Protein AF-A0A3M0WKS8-F1 (afdb_monomer_lite)

Foldseek 3Di:
DWAWDKAFADPVLCVLVVAPQKIKTKTFDPDCQQCPVVDDPPKTKIKIFIAHNVSHRDPDQQRIAIWIADPLFTHGQDGPPDDHSPDDPCCVVPSSVVSSVSVRVRVSVVVVD

Secondary structure (DSSP, 8-state):
----EEEEPPHHHHHHHT-TT-EEEEEE---HHHHTT---TT-EEEEEEEE-TTSPBPS-GGGEEEEEEETTEEEEEEETTT--SS--GGGG-HHHHHHHHHHHHHHHHHHT-

Radius of gyration: 13.57 Å; chains: 1; bounding box: 36×37×28 Å

Structure (mmCIF, N/CA/C/O backbone):
data_AF-A0A3M0WKS8-F1
#
_entry.id   AF-A0A3M0WKS8-F1
#
loop_
_atom_site.group_PDB
_atom_site.id
_atom_site.type_symbol
_atom_site.label_atom_id
_atom_site.label_alt_id
_atom_site.label_comp_id
_atom_site.label_asym_id
_atom_site.label_entity_id
_atom_site.label_seq_id
_atom_site.pdbx_PDB_ins_code
_atom_site.Cartn_x
_atom_site.Cartn_y
_atom_site.Cartn_z
_atom_site.occupancy
_atom_site.B_iso_or_equiv
_atom_site.auth_seq_id
_atom_site.auth_comp_id
_atom_site.auth_asym_id
_atom_site.auth_atom_id
_atom_site.pdbx_PDB_model_num
ATOM 1 N N . MET A 1 1 ? -18.097 -0.176 -10.804 1.00 37.41 1 MET A N 1
ATOM 2 C CA . MET A 1 1 ? -17.468 1.026 -10.226 1.00 37.41 1 MET A CA 1
ATOM 3 C C . MET A 1 1 ? -16.787 0.537 -8.960 1.00 37.41 1 MET A C 1
ATOM 5 O O . MET A 1 1 ? -17.480 0.257 -7.994 1.00 37.41 1 MET A O 1
ATOM 9 N N . GLU A 1 2 ? -15.492 0.227 -9.024 1.00 52.34 2 GLU A N 1
ATOM 10 C CA . GLU A 1 2 ? -14.738 -0.217 -7.843 1.00 52.34 2 GLU A CA 1
ATOM 11 C C . GLU A 1 2 ? -14.313 1.036 -7.083 1.00 52.34 2 GLU A C 1
ATOM 13 O O . GLU A 1 2 ? -13.584 1.873 -7.617 1.00 52.34 2 GLU A O 1
ATOM 18 N N . PHE A 1 3 ? -14.856 1.212 -5.882 1.00 52.34 3 PHE A N 1
ATOM 19 C CA . PHE A 1 3 ? -14.529 2.348 -5.033 1.00 52.34 3 PHE A CA 1
ATOM 20 C C . PHE A 1 3 ? -13.208 2.058 -4.321 1.00 52.34 3 PHE A C 1
ATOM 22 O O . PHE A 1 3 ? -13.104 1.007 -3.684 1.00 52.34 3 PHE A O 1
ATOM 29 N N . PRO A 1 4 ? -12.200 2.940 -4.419 1.00 76.88 4 PRO A N 1
ATOM 30 C CA . PRO A 1 4 ? -11.008 2.771 -3.617 1.00 76.88 4 PRO A CA 1
ATOM 31 C C . PRO A 1 4 ? -11.352 2.944 -2.133 1.00 76.88 4 PRO A C 1
ATOM 33 O O . PRO A 1 4 ? -12.094 3.857 -1.760 1.00 76.88 4 PRO A O 1
ATOM 36 N N . LEU A 1 5 ? -10.799 2.081 -1.283 1.00 84.75 5 LEU A N 1
ATOM 37 C CA . LEU A 1 5 ? -10.792 2.297 0.159 1.00 84.75 5 LEU A CA 1
ATOM 38 C C . LEU A 1 5 ? -9.758 3.386 0.443 1.00 84.75 5 LEU A C 1
ATOM 40 O O . LEU A 1 5 ? -8.557 3.142 0.344 1.00 84.75 5 LEU A O 1
ATOM 44 N N . THR A 1 6 ? -10.223 4.597 0.744 1.00 84.50 6 THR A N 1
ATOM 45 C CA . THR A 1 6 ? -9.355 5.713 1.131 1.00 84.50 6 THR A CA 1
ATOM 46 C C . THR A 1 6 ? -9.436 5.949 2.628 1.00 84.50 6 THR A C 1
ATOM 48 O O . THR A 1 6 ? -10.514 6.163 3.180 1.00 84.50 6 THR A O 1
ATOM 51 N N . VAL A 1 7 ? -8.280 5.952 3.274 1.00 86.00 7 VAL A N 1
ATOM 52 C CA . VAL A 1 7 ? -8.135 6.030 4.727 1.00 86.00 7 VAL A CA 1
ATOM 53 C C . VAL A 1 7 ? -7.006 6.980 5.079 1.00 86.00 7 VAL A C 1
ATOM 55 O O . VAL A 1 7 ? -6.078 7.178 4.299 1.00 86.00 7 VAL A O 1
ATOM 58 N N . ARG A 1 8 ? -7.098 7.623 6.240 1.00 86.19 8 ARG A N 1
ATOM 59 C CA . ARG A 1 8 ? -6.043 8.520 6.713 1.00 86.19 8 ARG A CA 1
ATOM 60 C C . ARG A 1 8 ? -4.806 7.693 7.076 1.00 86.19 8 ARG A C 1
ATOM 62 O O . ARG A 1 8 ? -4.948 6.708 7.790 1.00 86.19 8 ARG A O 1
ATOM 69 N N . GLY A 1 9 ? -3.630 8.101 6.604 1.00 85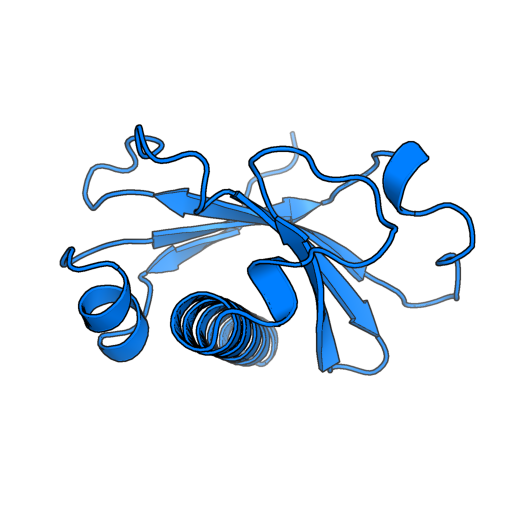.44 9 GLY A N 1
ATOM 70 C CA . GLY A 1 9 ? -2.370 7.483 7.020 1.00 85.44 9 GLY A CA 1
ATOM 71 C C . GLY A 1 9 ? -2.050 7.814 8.479 1.00 85.44 9 GLY A C 1
ATOM 72 O O . GLY A 1 9 ? -2.456 8.866 8.984 1.00 85.44 9 GLY A O 1
ATOM 73 N N . SER A 1 10 ? -1.337 6.937 9.184 1.00 89.12 10 SER A N 1
ATOM 74 C CA . SER A 1 10 ? -0.943 7.239 10.559 1.00 89.12 10 SER A CA 1
ATOM 75 C C . SER A 1 10 ? 0.076 8.380 10.651 1.00 89.12 10 SER A C 1
ATOM 77 O O . SER A 1 10 ? 0.756 8.746 9.689 1.00 89.12 10 SER A O 1
ATOM 79 N N . LYS A 1 11 ? 0.285 8.863 11.883 1.00 89.44 11 LYS A N 1
ATOM 80 C CA . LYS A 1 11 ? 1.357 9.812 12.215 1.00 89.44 11 LYS A CA 1
ATOM 81 C C . LYS A 1 11 ? 2.759 9.301 11.868 1.00 89.44 11 LYS A C 1
ATOM 83 O O . LYS A 1 11 ? 3.659 10.110 11.649 1.00 89.44 11 LYS A O 1
ATOM 88 N N . ARG A 1 12 ? 2.981 7.977 11.874 1.00 89.44 12 ARG A N 1
ATOM 89 C CA . ARG A 1 12 ? 4.276 7.396 11.483 1.00 89.44 12 ARG A CA 1
ATOM 90 C C . ARG A 1 12 ? 4.506 7.617 9.996 1.00 89.44 12 ARG A C 1
ATOM 92 O O . ARG A 1 12 ? 5.572 8.096 9.630 1.00 89.44 12 ARG A O 1
ATOM 99 N N . LEU A 1 13 ? 3.506 7.315 9.172 1.00 85.31 13 LEU A N 1
ATOM 100 C CA . LEU A 1 13 ? 3.595 7.506 7.730 1.00 85.31 13 LEU A CA 1
ATOM 101 C C . LEU A 1 13 ? 3.663 8.996 7.362 1.00 85.31 13 LEU A C 1
ATOM 103 O O . LEU A 1 13 ? 4.530 9.366 6.578 1.00 85.31 13 LEU A O 1
ATOM 107 N N . GLU A 1 14 ? 2.841 9.851 7.989 1.00 88.31 14 GLU A N 1
ATOM 108 C CA . GLU A 1 14 ? 2.887 11.319 7.825 1.00 88.31 14 GLU A CA 1
ATOM 109 C C . GLU A 1 14 ? 4.321 11.849 8.041 1.00 88.31 14 GLU A C 1
ATOM 111 O O . GLU A 1 14 ? 4.857 12.606 7.231 1.00 88.31 14 GLU A O 1
ATOM 116 N N . LYS A 1 15 ? 5.001 11.380 9.098 1.00 88.88 15 LYS A N 1
ATOM 117 C CA . LYS A 1 15 ? 6.380 11.778 9.417 1.00 88.88 15 LYS A CA 1
ATOM 118 C C . LYS A 1 15 ? 7.411 11.313 8.384 1.00 88.88 15 LYS A C 1
ATOM 120 O O . LYS A 1 15 ? 8.372 12.033 8.133 1.00 88.88 15 LYS A O 1
ATOM 125 N N . GLU A 1 16 ? 7.259 10.111 7.838 1.00 84.38 16 GLU A N 1
ATOM 126 C CA . GLU A 1 16 ? 8.216 9.539 6.877 1.00 84.38 16 GLU A CA 1
ATOM 127 C C . GLU A 1 16 ? 8.056 10.116 5.473 1.00 84.38 16 GLU A C 1
ATOM 129 O O . GLU A 1 16 ? 9.039 10.246 4.747 1.00 84.38 16 GLU A O 1
ATOM 134 N N . VAL A 1 17 ? 6.826 10.466 5.101 1.00 79.44 17 VAL A N 1
ATOM 135 C CA . VAL A 1 17 ? 6.517 11.180 3.857 1.00 79.44 17 VAL A CA 1
ATOM 136 C C . VAL A 1 17 ? 6.892 12.662 3.975 1.00 79.44 17 VAL A C 1
ATOM 138 O O . VAL A 1 17 ? 7.264 13.284 2.986 1.00 79.44 17 VAL A O 1
ATOM 141 N N . GLY A 1 18 ? 6.870 13.214 5.193 1.00 82.50 18 GLY A N 1
ATOM 142 C CA . GLY A 1 18 ? 7.134 14.631 5.446 1.00 82.50 18 GLY A CA 1
ATOM 143 C C . GLY A 1 18 ? 5.910 15.518 5.217 1.00 82.50 18 GLY A C 1
ATOM 144 O O . GLY A 1 18 ? 6.060 16.722 5.026 1.00 82.50 18 GLY A O 1
ATOM 145 N N . GLU A 1 19 ? 4.709 14.936 5.247 1.00 84.56 19 GLU A N 1
ATOM 146 C CA . GLU A 1 19 ? 3.452 15.627 4.980 1.00 84.56 19 GLU A CA 1
ATOM 147 C C . GLU A 1 19 ? 2.360 15.177 5.962 1.00 84.56 19 GLU A C 1
ATOM 149 O O . GLU A 1 19 ? 2.108 13.986 6.154 1.00 84.56 19 GLU A O 1
ATOM 154 N N . GLU A 1 20 ? 1.704 16.142 6.609 1.00 86.56 20 GLU A N 1
ATOM 155 C CA . GLU A 1 20 ? 0.601 15.874 7.533 1.00 86.56 20 GLU A CA 1
ATOM 156 C C . GLU A 1 20 ? -0.727 15.687 6.790 1.00 86.56 20 GLU A C 1
ATOM 158 O O . GLU A 1 20 ? -1.028 16.370 5.811 1.00 86.56 20 GLU A O 1
ATOM 163 N N . GLY A 1 21 ? -1.579 14.800 7.306 1.00 83.81 21 GLY A N 1
ATOM 164 C CA . GLY A 1 21 ? -2.920 14.586 6.771 1.00 83.81 21 GLY A CA 1
ATOM 165 C C . GLY A 1 21 ? -2.972 13.741 5.500 1.00 83.81 21 GLY A C 1
ATOM 166 O O . GLY A 1 21 ? -4.037 13.675 4.883 1.00 83.81 21 GLY A O 1
ATOM 1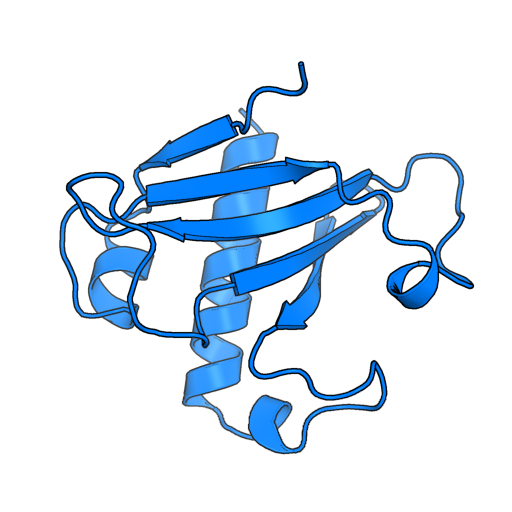67 N N . ILE A 1 22 ? -1.873 13.081 5.128 1.00 86.81 22 ILE A N 1
ATOM 168 C CA . ILE A 1 22 ? -1.844 12.150 3.999 1.00 86.81 22 ILE A CA 1
ATOM 169 C C . ILE A 1 22 ? -2.869 11.020 4.157 1.00 86.81 22 ILE A C 1
ATOM 171 O O . ILE A 1 22 ? -3.319 10.669 5.255 1.00 86.81 22 ILE A O 1
ATOM 175 N N . LYS A 1 23 ? -3.237 10.420 3.030 1.00 88.00 23 LYS A N 1
ATOM 176 C CA . LYS A 1 23 ? -4.180 9.302 2.957 1.00 88.00 23 LYS A CA 1
ATOM 177 C C . LYS A 1 23 ? -3.598 8.167 2.140 1.00 88.00 23 LYS A C 1
ATOM 179 O O .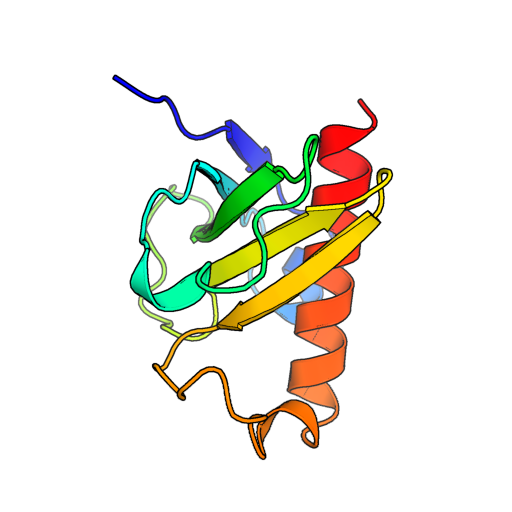 LYS A 1 23 ? -2.857 8.407 1.198 1.00 88.00 23 LYS A O 1
ATOM 184 N N . ILE A 1 24 ? -3.992 6.944 2.461 1.00 87.56 24 ILE A N 1
ATOM 185 C CA . ILE A 1 24 ? -3.715 5.754 1.662 1.00 87.56 24 ILE A CA 1
ATOM 186 C C . ILE A 1 24 ? -4.992 5.406 0.910 1.00 87.56 24 ILE A C 1
ATOM 188 O O . ILE A 1 24 ? -6.060 5.284 1.507 1.00 87.56 24 ILE A O 1
ATOM 192 N N . SER A 1 25 ? -4.892 5.262 -0.404 1.00 88.62 25 SER A N 1
ATOM 193 C CA . SER A 1 25 ? -5.983 4.820 -1.264 1.00 88.62 25 SER A CA 1
ATOM 194 C C . SER A 1 25 ? -5.671 3.435 -1.812 1.00 88.62 25 SER A C 1
ATOM 196 O O . SER A 1 25 ? -4.692 3.277 -2.536 1.00 88.62 25 SER A O 1
ATOM 198 N N . LEU A 1 26 ? -6.508 2.445 -1.499 1.00 89.00 26 LEU A N 1
ATOM 199 C CA . LEU A 1 26 ? -6.368 1.056 -1.935 1.00 89.00 26 LEU A CA 1
ATOM 200 C C . LEU A 1 26 ? -7.426 0.691 -2.969 1.00 89.00 26 LEU A C 1
ATOM 202 O O . LEU A 1 26 ? -8.605 0.988 -2.793 1.00 89.00 26 LEU A O 1
ATOM 206 N N . ALA A 1 27 ? -7.024 -0.001 -4.029 1.00 90.06 27 ALA A N 1
ATOM 207 C CA . ALA A 1 27 ? -7.944 -0.529 -5.032 1.00 90.06 27 ALA A CA 1
ATOM 208 C C . ALA A 1 27 ? -7.478 -1.893 -5.541 1.00 90.06 27 ALA A C 1
ATOM 210 O O . ALA A 1 27 ? -6.280 -2.174 -5.555 1.00 90.06 27 ALA A O 1
ATOM 211 N N . LEU A 1 28 ? -8.414 -2.715 -6.019 1.00 88.88 28 LEU A N 1
ATOM 212 C CA . LEU A 1 28 ? -8.086 -3.969 -6.692 1.00 88.88 28 LEU A CA 1
ATOM 213 C C . LEU A 1 28 ? -7.177 -3.712 -7.901 1.00 88.88 28 LEU A C 1
ATOM 215 O O . LEU A 1 28 ? -7.354 -2.756 -8.662 1.00 88.88 28 LEU A O 1
ATOM 219 N N . CYS A 1 29 ? -6.171 -4.567 -8.068 1.00 87.25 29 CYS A N 1
ATOM 220 C CA . CYS A 1 29 ? -5.232 -4.493 -9.175 1.00 87.25 29 CYS A CA 1
ATOM 221 C C . CYS A 1 29 ? -5.380 -5.727 -10.062 1.00 87.25 29 CYS A C 1
ATOM 223 O O . CYS A 1 29 ? -4.842 -6.788 -9.766 1.00 87.25 29 CYS A O 1
ATOM 225 N N . ASN A 1 30 ? -6.051 -5.558 -11.199 1.00 81.12 30 ASN A N 1
ATOM 226 C CA . ASN A 1 30 ? -6.292 -6.632 -12.167 1.00 81.12 30 ASN A CA 1
ATOM 227 C C . ASN A 1 30 ? -5.260 -6.658 -13.309 1.00 81.12 30 ASN A C 1
ATOM 229 O O . ASN A 1 30 ? -5.560 -7.139 -14.394 1.00 81.12 30 ASN A O 1
ATOM 233 N N . ASP A 1 31 ? -4.064 -6.106 -13.096 1.00 81.75 31 ASP A N 1
ATOM 234 C CA . ASP A 1 31 ? -3.033 -5.973 -14.130 1.00 81.75 31 ASP A CA 1
ATOM 235 C C . ASP A 1 31 ? -2.203 -7.271 -14.275 1.00 81.75 31 ASP A C 1
ATOM 237 O O . ASP A 1 31 ? -1.315 -7.532 -13.456 1.00 81.75 31 ASP A O 1
ATOM 241 N N . PRO A 1 32 ? -2.457 -8.112 -15.297 1.00 75.44 32 PRO A N 1
ATOM 242 C CA . PRO A 1 32 ? -1.876 -9.453 -15.385 1.00 75.44 32 PRO A CA 1
ATOM 243 C C . PRO A 1 32 ? -0.355 -9.448 -15.587 1.00 75.44 32 PRO A C 1
ATOM 245 O O . PRO A 1 32 ? 0.293 -10.470 -15.358 1.00 75.44 32 PRO A O 1
ATOM 248 N N . LEU A 1 33 ? 0.234 -8.318 -15.997 1.00 77.56 33 LEU A N 1
ATOM 249 C CA . LEU A 1 33 ? 1.685 -8.178 -16.140 1.00 77.56 33 LEU A CA 1
ATOM 250 C C . LEU A 1 33 ? 2.424 -8.349 -14.809 1.00 77.56 33 LEU A C 1
ATOM 252 O O . LEU A 1 33 ? 3.543 -8.858 -14.802 1.00 77.56 33 LEU A O 1
ATOM 256 N N . TYR A 1 34 ? 1.800 -7.953 -13.700 1.00 73.06 34 TYR A N 1
ATOM 257 C CA . TYR A 1 34 ? 2.407 -8.006 -12.369 1.00 73.06 34 TYR A CA 1
AT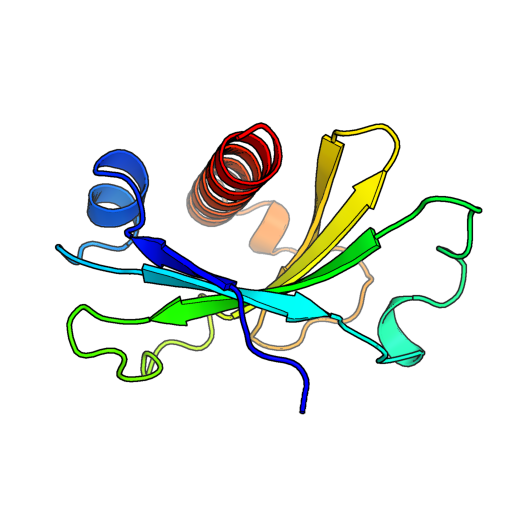OM 258 C C . TYR A 1 34 ? 2.136 -9.320 -11.665 1.00 73.06 34 TYR A C 1
ATOM 260 O O . TYR A 1 34 ? 2.959 -9.798 -10.901 1.00 73.06 34 TYR A O 1
ATOM 268 N N . TRP A 1 35 ? 0.995 -9.932 -11.946 1.00 79.31 35 TRP A N 1
ATOM 269 C CA . TRP A 1 35 ? 0.500 -11.026 -11.123 1.00 79.31 35 TRP A CA 1
ATOM 270 C C . TRP A 1 35 ? 0.740 -12.410 -11.712 1.00 79.31 35 TRP A C 1
ATOM 272 O O . TRP A 1 35 ? 0.301 -13.401 -11.131 1.00 79.31 35 TRP A O 1
ATOM 282 N N . ARG A 1 36 ? 1.434 -12.497 -12.852 1.00 78.69 36 ARG A N 1
ATOM 283 C CA . ARG A 1 36 ? 1.798 -13.776 -13.465 1.00 78.69 36 ARG A CA 1
ATOM 284 C C . ARG A 1 36 ? 2.659 -14.589 -12.492 1.00 78.69 36 ARG A C 1
ATOM 286 O O . ARG A 1 36 ? 3.752 -14.158 -12.136 1.00 78.69 36 ARG A O 1
ATOM 293 N N . GLY A 1 37 ? 2.181 -15.772 -12.103 1.00 75.44 37 GLY A N 1
ATOM 294 C CA . GLY A 1 37 ? 2.855 -16.639 -11.127 1.00 75.44 37 GLY A CA 1
ATOM 295 C C . GLY A 1 37 ? 2.495 -16.371 -9.659 1.00 75.44 37 GLY A C 1
ATOM 296 O O . GLY A 1 37 ? 3.005 -17.067 -8.790 1.00 75.44 37 GLY A O 1
ATOM 297 N N . PHE A 1 38 ? 1.597 -15.419 -9.385 1.00 75.00 38 PHE A N 1
ATOM 298 C CA . PHE A 1 38 ? 1.058 -15.106 -8.054 1.00 75.00 38 PHE A CA 1
ATOM 299 C C . PHE A 1 38 ? -0.466 -15.303 -8.063 1.00 75.00 38 PHE A C 1
ATOM 301 O O . PHE A 1 38 ? -1.244 -14.364 -7.907 1.00 75.00 38 PHE A O 1
ATOM 308 N N . GLU A 1 39 ? -0.908 -16.515 -8.395 1.00 76.75 39 GLU A N 1
ATOM 309 C CA . GLU A 1 39 ? -2.316 -16.862 -8.659 1.00 76.75 39 GLU A CA 1
ATOM 310 C C . GLU A 1 39 ? -2.829 -17.913 -7.668 1.00 76.75 39 GLU A C 1
ATOM 312 O O . GLU A 1 39 ? -3.587 -18.812 -8.033 1.00 76.75 39 GLU A O 1
ATOM 317 N N . GLU A 1 40 ? -2.402 -17.821 -6.408 1.00 83.31 40 GLU A N 1
ATOM 318 C CA . GLU A 1 40 ? -2.868 -18.750 -5.385 1.00 83.31 40 GLU A CA 1
ATOM 319 C C . GLU A 1 40 ? -4.300 -18.392 -4.948 1.00 83.31 40 GLU A C 1
ATOM 321 O O . GLU A 1 40 ? -4.646 -17.211 -4.822 1.00 83.31 40 GLU A O 1
ATOM 326 N N . PRO A 1 41 ? -5.173 -19.392 -4.724 1.00 81.69 41 PRO A N 1
ATOM 327 C CA . PRO A 1 41 ? -6.505 -19.142 -4.192 1.00 81.69 41 PRO A CA 1
ATOM 328 C C . PRO A 1 41 ? -6.439 -18.382 -2.861 1.00 81.69 41 PRO A C 1
ATOM 330 O O . PRO A 1 41 ? -5.791 -18.829 -1.919 1.00 81.69 41 PRO A O 1
ATOM 333 N N . GLY A 1 42 ? -7.145 -17.253 -2.778 1.00 81.50 42 GLY A N 1
ATOM 334 C CA . GLY A 1 42 ? -7.179 -16.403 -1.583 1.00 81.50 42 GLY A CA 1
ATOM 335 C C . GLY A 1 42 ? -6.195 -15.230 -1.595 1.00 81.50 42 GLY A C 1
ATOM 336 O O . GLY A 1 42 ? -6.290 -14.379 -0.714 1.00 81.50 42 GLY A O 1
ATOM 337 N N . ASP A 1 43 ? -5.310 -15.139 -2.592 1.00 87.00 43 ASP A N 1
ATOM 338 C CA . ASP A 1 43 ? -4.470 -13.957 -2.791 1.00 87.00 43 ASP A CA 1
ATOM 339 C C . ASP A 1 43 ? -5.328 -12.729 -3.147 1.00 87.00 43 ASP A C 1
ATOM 341 O O . ASP A 1 43 ? -6.110 -12.756 -4.104 1.00 87.00 43 ASP A O 1
ATOM 345 N N . LEU A 1 44 ? -5.135 -11.621 -2.426 1.00 88.12 44 LEU A N 1
ATOM 346 C CA . LEU A 1 44 ? -5.765 -10.337 -2.739 1.00 88.12 44 LEU A CA 1
ATOM 347 C C . LEU A 1 44 ? -4.722 -9.356 -3.286 1.00 88.12 44 LEU A C 1
ATOM 349 O O . LEU A 1 44 ? -3.733 -9.026 -2.637 1.00 88.12 44 LEU A O 1
ATOM 353 N N . LYS A 1 45 ? -4.947 -8.896 -4.518 1.00 88.94 45 LYS A N 1
ATOM 354 C CA . LYS A 1 45 ? -4.015 -8.063 -5.288 1.00 88.94 45 LYS A CA 1
ATOM 355 C C . LYS A 1 45 ? -4.488 -6.625 -5.268 1.00 88.94 45 LYS A C 1
ATOM 357 O O . LYS A 1 45 ? -5.516 -6.309 -5.872 1.00 88.94 45 LYS A O 1
ATOM 362 N N . LEU A 1 46 ? -3.735 -5.750 -4.613 1.00 88.56 46 LEU A N 1
ATOM 363 C CA . LEU A 1 46 ? -4.092 -4.343 -4.493 1.00 88.56 46 LEU A CA 1
ATOM 364 C C . LEU A 1 46 ? -3.036 -3.450 -5.134 1.00 88.56 46 LEU A C 1
ATOM 366 O O . LEU A 1 46 ? -1.849 -3.766 -5.192 1.00 88.56 46 LEU A O 1
ATOM 370 N N . ARG A 1 47 ? -3.487 -2.292 -5.599 1.00 88.69 47 ARG A N 1
ATOM 371 C CA . ARG A 1 47 ? -2.649 -1.118 -5.816 1.00 88.69 47 ARG A CA 1
ATOM 372 C C . ARG A 1 47 ? -2.905 -0.127 -4.693 1.00 88.69 47 ARG A C 1
ATOM 374 O O . ARG A 1 47 ? -4.038 -0.033 -4.216 1.00 88.69 47 ARG A O 1
ATOM 381 N N . TYR A 1 48 ? -1.872 0.610 -4.318 1.00 87.19 48 TYR A N 1
ATOM 382 C CA . TYR A 1 48 ? -1.974 1.699 -3.363 1.00 87.19 48 TYR A CA 1
ATOM 383 C C . TYR A 1 48 ? -1.456 3.002 -3.968 1.00 87.19 48 TYR A C 1
ATOM 385 O O . TYR A 1 48 ? -0.560 2.998 -4.818 1.00 87.19 48 TYR A O 1
ATOM 393 N N . GLU A 1 49 ? -2.012 4.109 -3.492 1.00 86.94 49 GLU A N 1
ATOM 394 C CA . GLU A 1 49 ? -1.523 5.463 -3.740 1.00 86.94 49 GLU A CA 1
ATOM 395 C C . GLU A 1 49 ? -1.545 6.234 -2.418 1.00 86.94 49 GLU A C 1
ATOM 397 O O . GLU A 1 49 ? -2.562 6.206 -1.718 1.00 86.94 49 GLU A O 1
ATOM 402 N N . ILE A 1 50 ? -0.448 6.911 -2.070 1.00 85.50 50 ILE A N 1
ATOM 403 C CA . ILE A 1 50 ? -0.474 7.929 -1.015 1.00 85.50 50 ILE A CA 1
ATOM 404 C C . ILE A 1 50 ? -0.937 9.237 -1.647 1.00 85.50 50 ILE A C 1
ATOM 406 O O . ILE A 1 50 ? -0.435 9.661 -2.688 1.00 85.50 50 ILE A O 1
ATOM 410 N N . LEU A 1 51 ? -1.946 9.839 -1.035 1.00 84.56 51 LEU A N 1
ATOM 411 C CA . LEU A 1 51 ? -2.532 11.104 -1.445 1.00 84.56 51 LEU A CA 1
ATOM 412 C C . LEU A 1 51 ? -2.169 12.165 -0.414 1.00 84.56 51 LEU A C 1
ATOM 414 O O . LEU A 1 51 ? -2.203 11.889 0.789 1.00 84.56 51 LEU A O 1
ATOM 418 N N . GLY A 1 52 ? -1.935 13.390 -0.877 1.00 81.50 52 GLY A N 1
ATOM 419 C CA . GLY A 1 52 ? -1.835 14.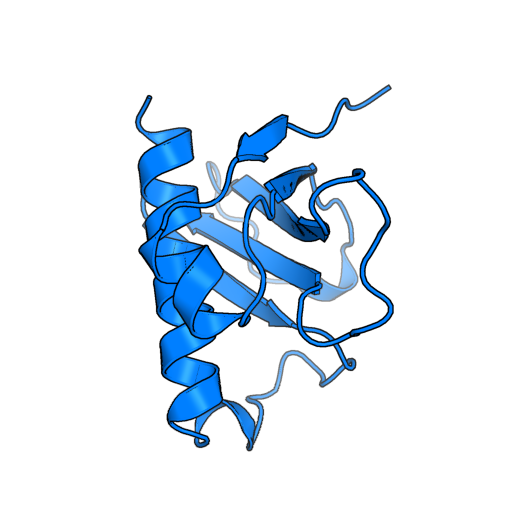544 0.010 1.00 81.50 52 GLY A CA 1
ATOM 420 C C . GLY A 1 52 ? -3.161 14.825 0.747 1.00 81.50 52 GLY A C 1
ATOM 421 O O . GLY A 1 52 ? -4.215 14.251 0.424 1.00 81.50 52 GLY A O 1
ATOM 422 N N . PRO A 1 53 ? -3.177 15.766 1.706 1.00 77.31 53 PRO A N 1
ATOM 423 C CA . PRO A 1 53 ? -4.319 16.034 2.586 1.00 77.31 53 PRO A CA 1
ATOM 424 C C . PRO A 1 53 ? -5.611 16.390 1.838 1.00 77.31 53 PRO A C 1
ATOM 426 O O . PRO A 1 53 ? -6.714 15.999 2.245 1.00 77.31 53 PRO A O 1
ATOM 429 N N . ASN A 1 54 ? -5.478 17.035 0.678 1.00 75.50 54 ASN A N 1
ATOM 430 C CA . ASN A 1 54 ? -6.587 17.447 -0.183 1.00 75.50 54 ASN A CA 1
ATOM 431 C C . ASN A 1 54 ? -7.060 16.364 -1.172 1.00 75.50 54 ASN A C 1
ATOM 433 O O . ASN A 1 54 ? -7.763 16.692 -2.126 1.00 75.50 54 ASN A O 1
ATOM 437 N N . ASN A 1 55 ? -6.686 15.090 -0.979 1.00 67.75 55 ASN A N 1
ATOM 438 C CA . ASN A 1 55 ? -6.889 14.004 -1.955 1.00 67.75 55 ASN A CA 1
ATOM 439 C C . ASN A 1 55 ? -6.263 14.298 -3.326 1.00 67.75 55 ASN A C 1
ATOM 441 O O . ASN A 1 55 ? -6.691 13.739 -4.338 1.00 67.75 55 ASN A O 1
ATOM 445 N N . GLN A 1 56 ? -5.287 15.202 -3.378 1.00 66.31 56 GLN A N 1
ATOM 446 C CA . GLN A 1 56 ? -4.553 15.428 -4.607 1.00 66.31 56 GLN A CA 1
ATOM 447 C C . GLN A 1 56 ? -3.572 14.262 -4.759 1.00 66.31 56 GLN A C 1
ATOM 449 O O . GLN A 1 56 ? -2.868 13.951 -3.792 1.00 66.31 56 GLN A O 1
ATOM 454 N N . PRO A 1 57 ? -3.587 13.558 -5.908 1.00 60.22 57 PRO A N 1
ATOM 455 C CA . PRO A 1 57 ? -2.569 12.568 -6.194 1.00 60.22 57 PRO A CA 1
ATOM 456 C C . PRO A 1 57 ? -1.242 13.301 -6.151 1.00 60.22 57 PRO A C 1
ATOM 458 O O . PRO A 1 57 ? -1.074 14.307 -6.839 1.00 60.22 57 PRO A O 1
ATOM 461 N N . ASP A 1 58 ? -0.360 12.822 -5.289 1.00 57.72 58 ASP A N 1
ATOM 462 C CA . ASP A 1 58 ? 0.912 13.474 -5.080 1.00 57.72 58 ASP A CA 1
ATOM 463 C C . ASP A 1 58 ? 1.673 13.566 -6.415 1.00 57.72 58 ASP A C 1
ATOM 465 O O . ASP A 1 58 ? 1.593 12.656 -7.257 1.00 57.72 58 ASP A O 1
ATOM 469 N N . GLU A 1 59 ? 2.391 14.670 -6.628 1.00 55.12 59 GL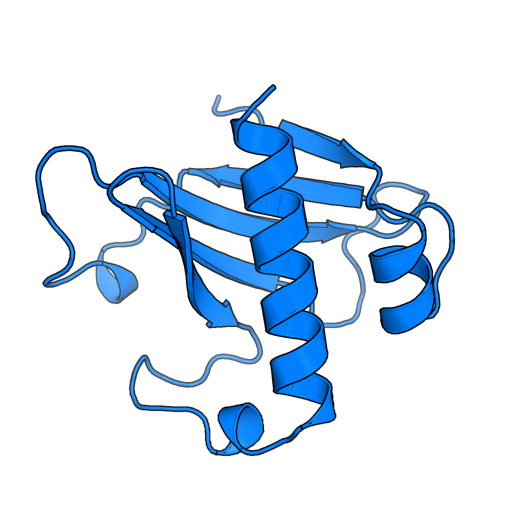U A N 1
ATOM 470 C CA . GLU A 1 59 ? 3.291 14.819 -7.777 1.00 55.12 59 GLU A CA 1
ATOM 471 C C . GLU A 1 59 ? 4.437 13.803 -7.701 1.00 55.12 59 GLU A C 1
ATOM 473 O O . GLU A 1 59 ? 5.116 13.562 -8.702 1.00 55.12 59 GLU A O 1
ATOM 478 N N . PHE A 1 60 ? 4.621 13.176 -6.531 1.00 58.03 60 PHE A N 1
ATOM 479 C CA . PHE A 1 60 ? 5.683 12.229 -6.254 1.00 58.03 60 PHE A CA 1
ATOM 480 C C . PHE A 1 60 ? 5.346 10.789 -6.683 1.00 58.03 60 PHE A C 1
ATOM 482 O O . PHE A 1 60 ? 4.574 10.076 -6.034 1.00 58.03 60 PHE A O 1
ATOM 489 N N . PRO A 1 61 ? 5.974 10.307 -7.770 1.00 58.38 61 PRO A N 1
ATOM 490 C CA . PRO A 1 61 ? 5.835 8.941 -8.253 1.00 58.38 61 PRO A CA 1
ATOM 491 C C . PRO A 1 61 ? 6.124 7.827 -7.231 1.00 58.38 61 PRO A C 1
ATOM 493 O O . PRO A 1 61 ? 5.540 6.752 -7.331 1.00 58.38 61 PRO A O 1
ATOM 496 N N . GLU A 1 62 ? 6.997 8.063 -6.251 1.00 61.06 62 GLU A N 1
ATOM 497 C CA . GLU A 1 62 ? 7.433 7.076 -5.247 1.00 61.06 62 GLU A CA 1
ATOM 498 C C . GLU A 1 62 ? 6.329 6.559 -4.314 1.00 61.06 62 GLU A C 1
ATOM 500 O O . GLU A 1 62 ? 6.476 5.515 -3.677 1.00 61.06 62 GLU A O 1
ATOM 505 N N . TYR A 1 63 ? 5.187 7.242 -4.282 1.00 74.44 63 TYR A N 1
ATOM 506 C CA . TYR A 1 63 ? 4.077 6.923 -3.394 1.00 74.44 63 TYR A CA 1
ATOM 507 C C . TYR A 1 63 ? 2.961 6.099 -4.031 1.00 74.44 63 TYR A C 1
ATOM 509 O O . TYR A 1 63 ? 1.862 5.981 -3.484 1.00 74.44 63 TYR A O 1
ATOM 517 N N . LYS A 1 64 ? 3.239 5.491 -5.183 1.00 80.44 64 LYS A N 1
ATOM 518 C CA . LYS A 1 64 ? 2.316 4.586 -5.868 1.00 80.44 64 LYS A CA 1
ATOM 519 C C . LYS A 1 64 ? 2.938 3.211 -5.979 1.00 80.44 64 LYS A C 1
ATOM 521 O O . LYS A 1 64 ? 4.110 3.076 -6.329 1.00 80.44 64 LYS A O 1
ATOM 526 N N . GLY A 1 65 ? 2.145 2.178 -5.740 1.00 83.88 65 GLY A N 1
ATOM 527 C CA . GLY A 1 65 ? 2.641 0.816 -5.839 1.00 83.88 65 GLY A CA 1
ATOM 528 C C . GLY A 1 65 ? 1.561 -0.248 -5.811 1.00 83.88 65 GLY A C 1
ATOM 529 O O . GLY A 1 65 ? 0.376 0.010 -6.023 1.00 83.88 65 GLY A O 1
ATOM 530 N N . ARG A 1 66 ? 2.003 -1.484 -5.617 1.00 86.50 66 ARG A N 1
ATOM 531 C CA . ARG A 1 66 ? 1.209 -2.705 -5.622 1.00 86.50 66 ARG A CA 1
ATOM 532 C C . ARG A 1 66 ? 1.623 -3.561 -4.442 1.00 86.50 66 ARG A C 1
ATOM 534 O O . ARG A 1 66 ? 2.817 -3.723 -4.191 1.00 86.50 66 ARG A O 1
ATOM 541 N N . VAL A 1 67 ? 0.634 -4.126 -3.770 1.00 87.44 67 VAL A N 1
ATOM 542 C CA . VAL A 1 67 ? 0.823 -5.054 -2.660 1.00 87.44 67 VAL A CA 1
ATOM 543 C C . VAL A 1 67 ? 0.041 -6.335 -2.921 1.00 87.44 67 VAL A C 1
ATOM 545 O O . VAL A 1 67 ? -1.036 -6.312 -3.527 1.00 87.44 67 VAL A O 1
ATOM 548 N N . LEU A 1 68 ? 0.606 -7.450 -2.480 1.00 88.25 68 LEU A N 1
ATOM 549 C CA . LEU A 1 68 ? -0.038 -8.755 -2.459 1.00 88.25 68 LEU A CA 1
ATOM 550 C C . LEU A 1 68 ? -0.421 -9.073 -1.018 1.00 88.25 68 LEU A C 1
ATOM 552 O O . LEU A 1 68 ? 0.414 -8.963 -0.126 1.00 88.25 68 LEU A O 1
ATOM 556 N N . ILE A 1 69 ? -1.660 -9.485 -0.791 1.00 88.38 69 ILE A N 1
ATOM 557 C CA . ILE A 1 69 ? -2.097 -9.992 0.505 1.00 88.38 69 ILE A CA 1
ATOM 558 C C . ILE A 1 69 ? -2.220 -11.499 0.405 1.00 88.38 69 ILE A C 1
ATOM 560 O O . ILE A 1 69 ? -3.017 -12.004 -0.387 1.00 88.38 69 ILE A O 1
ATOM 564 N N . ARG A 1 70 ? -1.454 -12.201 1.236 1.00 85.81 70 ARG A N 1
ATOM 565 C CA . ARG A 1 70 ? -1.414 -13.661 1.272 1.00 85.81 70 ARG A CA 1
ATOM 566 C C . ARG A 1 70 ? -1.418 -14.144 2.711 1.00 85.81 70 ARG A C 1
ATOM 568 O O . ARG A 1 70 ? -0.571 -13.756 3.511 1.00 85.81 70 ARG A O 1
ATOM 575 N N . GLY A 1 71 ? -2.391 -14.986 3.059 1.00 81.94 71 GLY A N 1
ATOM 576 C CA . GLY A 1 71 ? -2.511 -15.525 4.419 1.00 81.94 71 GLY A CA 1
ATOM 577 C C . GLY A 1 71 ? -2.608 -14.445 5.506 1.00 81.94 71 GLY A C 1
ATOM 578 O O . GLY A 1 71 ? -2.099 -14.647 6.604 1.00 81.94 71 GLY A O 1
ATOM 579 N N . GLY A 1 72 ? -3.206 -13.291 5.183 1.00 80.06 72 GLY A N 1
ATOM 580 C CA . GLY A 1 72 ? -3.346 -12.149 6.092 1.00 80.06 72 GLY A CA 1
ATOM 581 C C . GLY A 1 72 ? -2.126 -11.229 6.189 1.00 80.06 72 GLY A C 1
ATOM 582 O O . GLY A 1 72 ? -2.197 -10.248 6.914 1.00 80.06 72 GLY A O 1
ATOM 583 N N . LYS A 1 73 ? -1.035 -11.507 5.464 1.00 84.62 73 LYS A N 1
ATOM 584 C CA . LYS A 1 73 ? 0.156 -10.647 5.427 1.00 84.62 73 LYS A CA 1
ATOM 585 C C . LYS A 1 73 ? 0.183 -9.791 4.177 1.00 84.62 73 LYS A C 1
ATOM 587 O O . LYS A 1 73 ? -0.152 -10.288 3.101 1.00 84.62 73 LYS A O 1
ATOM 592 N N . VAL A 1 74 ? 0.630 -8.547 4.318 1.00 84.88 74 VAL A N 1
ATOM 593 C CA . VAL A 1 74 ? 0.819 -7.616 3.198 1.00 84.88 74 VAL A CA 1
ATOM 594 C C . VAL A 1 74 ? 2.275 -7.647 2.733 1.00 84.88 74 VAL A C 1
ATOM 596 O O . VAL A 1 74 ? 3.194 -7.367 3.499 1.00 84.88 74 VAL A O 1
ATOM 599 N N . GLU A 1 75 ? 2.496 -7.949 1.456 1.00 84.00 75 GLU A N 1
ATOM 600 C CA . GLU A 1 75 ? 3.815 -7.961 0.824 1.00 84.00 75 GLU A CA 1
ATOM 601 C C . GLU A 1 75 ? 3.913 -6.869 -0.250 1.00 84.00 75 GLU A C 1
ATOM 603 O O . GLU A 1 75 ? 3.098 -6.807 -1.175 1.00 84.00 75 GLU A O 1
ATOM 608 N N . MET A 1 76 ? 4.937 -6.013 -0.158 1.00 79.38 76 MET A N 1
ATOM 609 C CA . MET A 1 76 ? 5.231 -5.016 -1.190 1.00 79.38 76 MET A CA 1
ATOM 610 C C . MET A 1 76 ? 5.695 -5.705 -2.475 1.00 79.38 76 MET A C 1
ATOM 612 O O . MET A 1 76 ? 6.728 -6.373 -2.489 1.00 79.38 76 MET A O 1
ATOM 616 N N . PHE A 1 77 ? 4.955 -5.507 -3.565 1.00 70.94 77 PHE A N 1
ATOM 617 C CA . PHE A 1 77 ? 5.194 -6.203 -4.827 1.00 70.94 77 PHE A CA 1
ATOM 618 C C . PHE A 1 77 ? 5.893 -5.330 -5.876 1.00 70.94 77 PHE A C 1
ATOM 620 O O . PHE A 1 77 ? 6.789 -5.791 -6.582 1.00 70.94 77 PHE A O 1
ATOM 627 N N . ALA A 1 78 ? 5.495 -4.062 -5.998 1.00 67.19 78 ALA A N 1
ATOM 628 C CA . ALA A 1 78 ? 6.136 -3.101 -6.898 1.00 67.19 78 ALA A CA 1
ATOM 629 C C . ALA A 1 78 ? 5.819 -1.666 -6.470 1.00 67.19 78 ALA A C 1
ATOM 631 O O . ALA A 1 78 ? 4.660 -1.381 -6.183 1.00 67.19 78 ALA A O 1
ATOM 632 N N . SER A 1 79 ? 6.787 -0.747 -6.518 1.00 62.72 79 SER A N 1
ATOM 633 C CA . SER A 1 79 ? 6.514 0.696 -6.472 1.00 62.72 79 SER A CA 1
ATOM 634 C C . SER A 1 79 ? 6.865 1.367 -7.795 1.00 62.72 79 SER A C 1
ATOM 636 O O . SER A 1 79 ? 7.523 0.796 -8.667 1.00 62.72 79 SER A O 1
ATOM 638 N N . TYR A 1 80 ? 6.386 2.591 -7.945 1.00 53.50 80 TYR A N 1
ATOM 639 C CA . TYR A 1 80 ? 6.759 3.511 -9.006 1.00 53.50 80 TYR A CA 1
ATOM 640 C C . TYR A 1 80 ? 7.966 4.373 -8.516 1.00 53.50 80 TYR A C 1
ATOM 642 O O . TYR A 1 80 ? 8.086 4.545 -7.304 1.00 53.50 80 TYR A O 1
ATOM 650 N N . PRO A 1 81 ? 8.885 4.878 -9.381 1.00 47.94 81 PRO A N 1
ATOM 651 C CA . PRO A 1 81 ? 8.953 4.702 -10.833 1.00 47.94 81 PRO A CA 1
ATOM 652 C C . PRO A 1 81 ? 9.240 3.269 -11.254 1.00 47.94 81 PRO A C 1
ATOM 654 O O . PRO A 1 81 ? 9.985 2.545 -10.611 1.00 47.94 81 PRO A O 1
ATOM 657 N N . TYR A 1 82 ? 8.551 2.862 -12.327 1.00 53.72 82 TYR A N 1
ATOM 658 C CA . TYR A 1 82 ? 8.497 1.500 -12.856 1.00 53.72 82 TYR A CA 1
ATOM 659 C C . TYR A 1 82 ? 9.890 0.878 -12.956 1.00 53.72 82 TYR A C 1
ATOM 661 O O . TYR A 1 82 ? 10.628 1.128 -13.909 1.00 53.72 82 TYR A O 1
ATOM 669 N N . ILE A 1 83 ? 10.198 -0.023 -12.033 1.00 47.31 83 ILE A N 1
ATOM 670 C CA . ILE A 1 83 ? 11.274 -0.985 -12.211 1.00 47.31 83 ILE A CA 1
ATOM 671 C C . ILE A 1 83 ? 10.602 -2.353 -12.209 1.00 47.31 83 ILE A C 1
ATOM 673 O O . ILE A 1 83 ? 9.773 -2.670 -11.360 1.00 47.31 83 ILE A O 1
ATOM 677 N N . SER A 1 84 ? 10.876 -3.104 -13.275 1.00 40.69 84 SER A N 1
ATOM 678 C CA . SER A 1 84 ? 10.463 -4.492 -13.497 1.00 40.69 84 SER A CA 1
ATOM 679 C C . SER A 1 84 ? 10.430 -5.306 -12.187 1.00 40.69 84 SER A C 1
ATOM 681 O O . SER A 1 84 ? 11.270 -5.059 -11.325 1.00 40.69 84 SER A O 1
ATOM 683 N N . PRO A 1 85 ? 9.576 -6.343 -12.043 1.00 44.31 85 PRO A N 1
ATOM 684 C CA . PRO A 1 85 ? 9.549 -7.238 -10.868 1.00 44.31 85 PRO A CA 1
ATOM 685 C C . PRO A 1 85 ? 10.902 -7.907 -10.525 1.00 44.31 85 PRO A C 1
ATOM 687 O O . PRO A 1 85 ? 11.036 -8.614 -9.528 1.00 44.31 85 PRO A O 1
ATOM 690 N N . ARG A 1 86 ? 11.946 -7.681 -11.331 1.00 41.47 86 ARG A N 1
ATOM 691 C CA . ARG A 1 86 ? 13.339 -7.941 -10.974 1.00 41.47 86 ARG A CA 1
ATOM 692 C C . ARG A 1 86 ? 13.855 -6.862 -10.018 1.00 41.47 86 ARG A C 1
ATOM 694 O O . ARG A 1 86 ? 14.319 -5.823 -10.469 1.00 41.47 86 ARG A O 1
ATOM 701 N N . ARG A 1 87 ? 13.786 -7.180 -8.718 1.00 45.75 87 ARG A N 1
ATOM 702 C CA . ARG A 1 87 ? 14.575 -6.632 -7.592 1.00 45.75 87 ARG A CA 1
ATOM 703 C C . ARG A 1 87 ? 15.223 -5.269 -7.875 1.00 45.75 87 ARG A C 1
ATOM 705 O O . ARG A 1 87 ? 16.305 -5.192 -8.451 1.00 45.75 87 ARG A O 1
ATOM 712 N N . LEU A 1 88 ? 14.561 -4.220 -7.401 1.00 51.09 88 LEU A N 1
ATOM 713 C CA . LEU A 1 88 ? 15.102 -2.870 -7.295 1.00 51.09 88 LEU A CA 1
ATOM 714 C C . LEU A 1 88 ? 16.473 -2.873 -6.587 1.00 51.09 88 LEU A C 1
ATOM 716 O O . LEU A 1 88 ? 16.553 -3.349 -5.456 1.00 51.09 88 LEU A O 1
ATOM 720 N N . PRO A 1 89 ? 17.510 -2.238 -7.157 1.00 50.88 89 PRO A N 1
ATOM 721 C CA . PRO A 1 89 ? 18.647 -1.727 -6.386 1.00 50.88 89 PRO A CA 1
ATOM 722 C C . PRO A 1 89 ? 18.198 -0.747 -5.284 1.00 50.88 89 PRO A C 1
ATOM 724 O O . PRO A 1 89 ? 18.854 -0.592 -4.265 1.00 50.88 89 PRO A O 1
ATOM 727 N N . GLU A 1 90 ? 17.034 -0.109 -5.442 1.00 51.53 90 GLU A N 1
ATOM 728 C CA . GLU A 1 90 ? 16.444 0.795 -4.445 1.00 51.53 90 GLU A CA 1
ATOM 729 C C . GLU A 1 90 ? 15.834 0.053 -3.246 1.00 51.53 90 GLU A C 1
ATOM 731 O O . GLU A 1 90 ? 15.735 0.630 -2.170 1.00 51.53 90 GLU A O 1
ATOM 736 N N . LEU A 1 91 ? 15.530 -1.249 -3.360 1.00 51.19 91 LEU A N 1
ATOM 737 C CA . LEU A 1 91 ? 15.266 -2.083 -2.180 1.00 51.19 91 LEU A CA 1
ATOM 738 C C . LEU A 1 91 ? 16.535 -2.290 -1.343 1.00 51.19 91 LEU A C 1
ATOM 740 O O . LEU A 1 91 ? 16.437 -2.759 -0.218 1.00 51.19 91 LEU A O 1
ATOM 744 N N . GLU A 1 92 ? 17.724 -1.942 -1.836 1.00 58.78 92 GLU A N 1
ATOM 745 C CA . GLU A 1 92 ? 18.923 -1.868 -0.996 1.00 58.78 92 GLU A CA 1
ATOM 746 C C . GLU A 1 92 ? 19.020 -0.514 -0.274 1.00 58.78 92 GLU A C 1
ATOM 748 O O . GLU A 1 92 ? 19.640 -0.429 0.791 1.00 58.78 92 GLU A O 1
ATOM 753 N N . ASN A 1 93 ? 18.327 0.524 -0.761 1.00 71.75 93 ASN A N 1
ATOM 754 C CA . ASN A 1 93 ? 18.233 1.816 -0.089 1.00 71.75 93 ASN A CA 1
ATOM 755 C C . ASN A 1 93 ? 17.414 1.675 1.205 1.00 71.75 93 ASN A C 1
ATOM 757 O O . ASN A 1 93 ? 16.241 1.298 1.209 1.00 71.75 93 ASN A O 1
ATOM 761 N N . GLU A 1 94 ? 18.058 1.960 2.332 1.00 76.81 94 GLU A N 1
ATOM 762 C CA . GLU A 1 94 ? 17.481 1.801 3.666 1.00 76.81 94 GLU A CA 1
ATOM 763 C C . GLU A 1 94 ? 16.254 2.696 3.894 1.00 76.81 94 GLU A C 1
ATOM 765 O O . GLU A 1 94 ? 15.251 2.237 4.440 1.00 76.81 94 GLU A O 1
ATOM 770 N N . ASN A 1 95 ? 16.279 3.936 3.393 1.00 75.69 95 ASN A N 1
ATOM 771 C CA . ASN A 1 95 ? 15.154 4.868 3.523 1.00 75.69 95 ASN A CA 1
ATOM 772 C C . ASN A 1 95 ? 13.935 4.394 2.731 1.00 75.69 95 ASN A C 1
ATOM 774 O O . ASN A 1 95 ? 12.798 4.567 3.167 1.00 75.69 95 ASN A O 1
ATOM 778 N N . TYR A 1 96 ? 14.167 3.796 1.565 1.00 73.12 96 TYR A N 1
ATOM 779 C CA . TYR A 1 96 ? 13.094 3.238 0.753 1.00 73.12 96 TYR A CA 1
ATOM 780 C C . TYR A 1 96 ? 12.494 1.990 1.416 1.00 73.12 96 TYR A C 1
ATOM 782 O O . TYR A 1 96 ? 11.278 1.912 1.579 1.00 73.12 96 TYR A O 1
ATOM 790 N N . ARG A 1 97 ? 13.333 1.053 1.885 1.00 75.62 97 ARG A N 1
ATOM 791 C CA . ARG A 1 97 ? 12.874 -0.142 2.619 1.00 75.62 97 ARG A CA 1
ATOM 792 C C . ARG A 1 97 ? 12.027 0.213 3.829 1.00 75.62 97 ARG A C 1
ATOM 794 O O . ARG A 1 97 ? 10.965 -0.370 4.023 1.00 75.62 97 ARG A O 1
ATOM 801 N N . ARG A 1 98 ? 12.485 1.187 4.615 1.00 80.25 98 ARG A N 1
ATOM 802 C CA . ARG A 1 98 ? 11.769 1.677 5.791 1.00 80.25 98 ARG A CA 1
ATOM 803 C C . ARG A 1 98 ? 10.388 2.218 5.422 1.00 80.25 98 ARG A C 1
ATOM 805 O O . ARG A 1 98 ? 9.407 1.835 6.052 1.00 80.25 98 ARG A O 1
ATOM 812 N N . ARG A 1 99 ? 10.290 3.048 4.378 1.00 79.69 99 ARG A N 1
ATOM 813 C CA . ARG A 1 99 ? 9.003 3.575 3.894 1.00 79.69 99 ARG A CA 1
ATOM 814 C C . ARG A 1 99 ? 8.082 2.466 3.379 1.00 79.69 99 ARG A C 1
ATOM 816 O O . ARG A 1 99 ? 6.919 2.423 3.767 1.00 79.69 99 ARG A O 1
ATOM 823 N N . ALA A 1 100 ? 8.600 1.535 2.577 1.00 78.81 100 ALA A N 1
ATOM 824 C CA . ALA A 1 100 ? 7.831 0.402 2.063 1.00 78.81 100 ALA A CA 1
ATOM 825 C C . ALA A 1 100 ? 7.286 -0.497 3.184 1.00 78.81 100 ALA A C 1
ATOM 827 O O . ALA A 1 100 ? 6.132 -0.920 3.123 1.00 78.81 100 ALA A O 1
ATOM 828 N N . GLN A 1 101 ? 8.091 -0.747 4.221 1.00 83.31 101 GLN A N 1
ATOM 829 C CA . GLN A 1 101 ? 7.668 -1.504 5.396 1.00 83.31 101 GLN A CA 1
ATOM 830 C C . GLN A 1 101 ? 6.523 -0.800 6.131 1.00 83.31 101 GLN A C 1
ATOM 832 O O . GLN A 1 101 ? 5.513 -1.433 6.413 1.00 83.31 101 GLN A O 1
ATOM 837 N N . ILE A 1 102 ? 6.649 0.505 6.387 1.00 87.06 102 ILE A N 1
ATOM 838 C CA . ILE A 1 102 ? 5.607 1.276 7.081 1.00 87.06 102 ILE A CA 1
ATOM 839 C C . ILE A 1 102 ? 4.306 1.255 6.280 1.00 87.06 102 ILE A C 1
ATOM 841 O O . ILE A 1 102 ? 3.257 1.006 6.850 1.00 87.06 102 ILE A O 1
ATOM 845 N N . ILE A 1 103 ? 4.363 1.422 4.957 1.00 85.44 103 ILE A N 1
ATOM 846 C CA . ILE A 1 103 ? 3.171 1.324 4.103 1.00 85.44 103 ILE A CA 1
ATOM 847 C C . ILE A 1 103 ? 2.508 -0.059 4.218 1.00 85.44 103 ILE A C 1
ATOM 849 O O . ILE A 1 103 ? 1.285 -0.133 4.301 1.00 85.44 103 ILE A O 1
ATOM 853 N N . CYS A 1 104 ? 3.281 -1.150 4.237 1.00 86.62 104 CYS A N 1
ATOM 854 C CA . CYS A 1 104 ? 2.714 -2.494 4.392 1.00 86.62 104 CYS A CA 1
ATOM 855 C C . CYS A 1 104 ? 2.058 -2.685 5.763 1.00 86.62 104 CYS A C 1
ATOM 857 O O . CYS A 1 104 ? 0.943 -3.192 5.815 1.00 86.62 104 CYS A O 1
ATOM 859 N N . GLU A 1 105 ? 2.719 -2.246 6.839 1.00 88.69 105 GLU A N 1
ATOM 860 C CA . GLU A 1 105 ? 2.180 -2.298 8.206 1.00 88.69 105 GLU A CA 1
ATOM 861 C C . GLU A 1 105 ? 0.854 -1.531 8.309 1.00 88.69 105 GLU A C 1
ATOM 863 O O . GLU A 1 105 ? -0.121 -2.063 8.829 1.00 88.69 105 GLU A O 1
ATOM 868 N N . GLU A 1 106 ? 0.778 -0.326 7.737 1.00 88.19 106 GLU A N 1
ATOM 869 C CA . GLU A 1 106 ? -0.458 0.466 7.715 1.00 88.19 106 GLU A CA 1
ATOM 870 C C . GLU A 1 106 ? -1.579 -0.266 6.974 1.00 88.19 106 GLU A C 1
ATOM 872 O O . GLU A 1 106 ? -2.702 -0.344 7.460 1.00 88.19 106 GLU A O 1
ATOM 877 N N . ILE A 1 107 ? -1.294 -0.824 5.795 1.00 87.69 107 ILE A N 1
ATOM 878 C CA . ILE A 1 107 ? -2.291 -1.562 5.008 1.00 87.69 107 ILE A CA 1
ATOM 879 C C . ILE A 1 107 ? -2.759 -2.817 5.755 1.00 87.69 107 ILE A C 1
ATOM 881 O O . ILE A 1 107 ? -3.942 -3.147 5.698 1.00 87.69 107 ILE A O 1
ATOM 885 N N . GLU A 1 108 ? -1.862 -3.505 6.460 1.00 88.25 108 GLU A N 1
ATOM 886 C CA . GLU A 1 108 ? -2.204 -4.679 7.266 1.00 88.25 108 GLU A CA 1
ATOM 887 C C . GLU A 1 108 ? -3.138 -4.299 8.421 1.00 88.25 108 GLU A C 1
ATOM 889 O O . GLU A 1 108 ? -4.185 -4.925 8.590 1.00 88.25 108 GLU A O 1
ATOM 894 N N . GLU A 1 109 ? -2.820 -3.223 9.147 1.00 85.94 109 GLU A N 1
ATOM 895 C CA . GLU A 1 109 ? -3.676 -2.677 10.207 1.00 85.94 109 GLU A CA 1
ATOM 896 C C . GLU A 1 109 ? -5.060 -2.281 9.675 1.00 85.94 109 GLU A C 1
ATOM 898 O O . GLU A 1 109 ? -6.074 -2.614 10.284 1.00 85.94 109 GLU A O 1
ATOM 903 N N . LEU A 1 110 ? -5.115 -1.631 8.509 1.00 82.12 110 LEU A N 1
ATOM 904 C CA . LEU A 1 110 ? -6.361 -1.201 7.870 1.00 82.12 110 LEU A CA 1
ATOM 905 C C . LEU A 1 110 ? -7.279 -2.366 7.496 1.00 82.12 110 LEU A C 1
ATOM 907 O O . LEU A 1 110 ? -8.498 -2.245 7.608 1.00 82.12 110 LEU A O 1
ATOM 911 N N . LEU A 1 111 ? -6.709 -3.478 7.032 1.00 80.50 111 LEU A N 1
ATOM 912 C CA . LEU A 1 111 ? -7.462 -4.657 6.599 1.00 80.50 111 LEU A CA 1
ATOM 913 C C . LEU A 1 111 ? -7.848 -5.589 7.754 1.00 80.50 111 LEU A C 1
ATOM 915 O O . LEU A 1 111 ? -8.695 -6.462 7.567 1.00 80.50 111 LEU A O 1
ATOM 919 N N . ALA A 1 112 ? -7.225 -5.428 8.923 1.00 79.69 112 ALA A N 1
ATOM 920 C CA . ALA A 1 112 ? -7.555 -6.171 10.136 1.00 79.69 112 ALA A CA 1
ATOM 921 C C . ALA A 1 112 ? -8.763 -5.587 10.904 1.00 79.69 112 ALA A C 1
ATOM 923 O O . ALA A 1 112 ? -9.267 -6.247 11.817 1.00 79.69 112 ALA A O 1
ATOM 924 N N . THR A 1 113 ? -9.208 -4.375 10.550 1.00 64.25 113 THR A N 1
ATOM 925 C CA . THR A 1 113 ? -10.404 -3.687 11.087 1.00 64.25 113 THR A CA 1
ATOM 926 C C . THR A 1 113 ? -11.687 -4.030 10.342 1.00 64.25 113 THR A C 1
ATOM 928 O O . THR A 1 113 ? -12.725 -4.168 11.030 1.00 64.25 113 THR A O 1
#

Sequence (113 aa):
MEFPLTVRGSKRLEKEVGEEGIKISLALCNDPLYWRGFEEPGDLKLRYEILGPNNQPDEFPEYKGRVLIRGGKVEMFASYPYISPRRLPELENENYRRRAQIICEEIEELLAT

pLDDT: mean 76.26, std 13.75, range [37.41, 90.06]